Protein AF-A0A7I4YFJ8-F1 (afdb_monomer_lite)

pLDDT: mean 80.29, std 18.11, range [32.5, 95.62]

Organism: Haemonchus contortus (NCBI:txid6289)

Sequence (108 aa):
MPADLATLNHQQTYIGETGRQLAVRTKEHLAGMRRGSLMTPLGRHKTEEHSNNNFEIKCTILAQETEISARKALEAFWIFQRNPKMNGRDECPSITNDLLPYIPHCEL

Radius of gyration: 16.81 Å; chains: 1; bounding box: 24×31×62 Å

Foldseek 3Di:
DDDDDPPPPCPFDDFDFDPDDPVVVVVVQVVLLLVLPCVHLNSVCCVPPVVVDDDDDDDDDPDDDPDPLVRLVVRLVCCVVVVGPSDDPVNNPPNCVVCVVCVVVPDD

Secondary structure (DSSP, 8-state):
------------------SS-HHHHHHHHHHHHHHT-TTSHHHHHHHHHSTT-------------SSHHHHHHHHHHHHHHH--TTS-GGGSHHHHHHHGGGGGG---

Structure (mmCIF, N/CA/C/O backbone):
data_AF-A0A7I4YFJ8-F1
#
_entry.id   AF-A0A7I4YFJ8-F1
#
loop_
_atom_site.group_PDB
_atom_site.id
_atom_site.type_symbol
_atom_site.label_atom_id
_atom_site.label_alt_id
_atom_site.label_comp_id
_atom_site.label_asym_id
_atom_site.label_entity_id
_atom_site.label_seq_id
_atom_site.pdbx_PDB_ins_code
_atom_site.Cartn_x
_atom_site.Cartn_y
_atom_site.Cartn_z
_atom_site.occupancy
_atom_site.B_iso_or_equiv
_atom_site.auth_seq_id
_atom_site.auth_comp_id
_atom_site.auth_asym_id
_atom_site.auth_atom_id
_atom_site.pdbx_PDB_model_num
ATOM 1 N N . MET A 1 1 ? 8.181 -20.771 -33.653 1.00 33.56 1 MET A N 1
ATOM 2 C CA . MET A 1 1 ? 8.773 -21.117 -32.346 1.00 33.56 1 MET A CA 1
ATOM 3 C C . MET A 1 1 ? 7.890 -20.497 -31.268 1.00 33.56 1 MET A C 1
ATOM 5 O O . MET A 1 1 ? 7.942 -19.279 -31.146 1.00 33.56 1 MET A O 1
ATOM 9 N N . PRO A 1 2 ? 7.003 -21.240 -30.585 1.00 37.69 2 PRO A N 1
ATOM 10 C CA . PRO A 1 2 ? 6.142 -20.662 -29.560 1.00 37.69 2 PRO A CA 1
ATOM 11 C C . PRO A 1 2 ? 6.820 -20.837 -28.197 1.00 37.69 2 PRO A C 1
ATOM 13 O O . PRO A 1 2 ? 6.853 -21.943 -27.674 1.00 37.69 2 PRO A O 1
ATOM 16 N N . ALA A 1 3 ? 7.405 -19.770 -27.655 1.00 38.75 3 ALA A N 1
ATOM 17 C CA . ALA A 1 3 ? 7.899 -19.775 -26.282 1.00 38.75 3 ALA A CA 1
ATOM 18 C C . ALA A 1 3 ? 6.770 -19.304 -25.359 1.00 38.75 3 ALA A C 1
ATOM 20 O O . ALA A 1 3 ? 6.486 -18.115 -25.247 1.00 38.75 3 ALA A O 1
ATOM 21 N N . ASP A 1 4 ? 6.092 -20.299 -24.799 1.00 32.50 4 ASP A N 1
ATOM 22 C CA . ASP A 1 4 ? 5.712 -20.381 -23.394 1.00 32.50 4 ASP A CA 1
ATOM 23 C C . ASP A 1 4 ? 4.869 -19.249 -22.792 1.00 32.50 4 ASP A C 1
ATOM 25 O O . ASP A 1 4 ? 5.341 -18.221 -22.311 1.00 32.50 4 ASP A O 1
ATOM 29 N N . LEU A 1 5 ? 3.575 -19.573 -22.728 1.00 34.28 5 LEU A N 1
ATOM 30 C CA . LEU A 1 5 ? 2.605 -19.270 -21.675 1.00 34.28 5 LEU A CA 1
ATOM 31 C C . LEU A 1 5 ? 3.211 -19.288 -20.253 1.00 34.28 5 LEU A C 1
ATOM 33 O O . LEU A 1 5 ? 2.907 -20.154 -19.437 1.00 34.28 5 LEU A O 1
ATOM 37 N N . ALA A 1 6 ? 4.015 -18.290 -19.915 1.00 34.66 6 ALA A N 1
ATOM 38 C CA . ALA A 1 6 ? 4.274 -17.901 -18.540 1.00 34.66 6 ALA A CA 1
ATOM 39 C C . ALA A 1 6 ? 3.385 -16.697 -18.206 1.00 34.66 6 ALA A C 1
ATOM 41 O O . ALA A 1 6 ? 3.863 -15.597 -17.936 1.00 34.66 6 ALA A O 1
ATOM 42 N N . THR A 1 7 ? 2.065 -16.905 -18.164 1.00 36.38 7 THR A N 1
ATOM 43 C CA . THR A 1 7 ? 1.228 -16.196 -17.183 1.00 36.38 7 THR A CA 1
ATOM 44 C C . THR A 1 7 ? 1.692 -16.652 -15.805 1.00 36.38 7 THR A C 1
ATOM 46 O O . THR A 1 7 ? 1.093 -17.504 -15.152 1.00 36.38 7 THR A O 1
ATOM 49 N N . LEU A 1 8 ? 2.856 -16.146 -15.411 1.00 35.66 8 LEU A N 1
ATOM 50 C CA . LEU A 1 8 ? 3.418 -16.284 -14.092 1.00 35.66 8 LEU A CA 1
ATOM 51 C C . LEU A 1 8 ? 2.413 -15.582 -13.180 1.00 35.66 8 LEU A C 1
ATOM 53 O O . LEU A 1 8 ? 2.254 -14.365 -13.247 1.00 35.66 8 LEU A O 1
ATOM 57 N N . ASN A 1 9 ? 1.648 -16.377 -12.428 1.00 42.31 9 ASN A N 1
ATOM 58 C CA . ASN A 1 9 ? 0.674 -15.928 -11.436 1.00 42.31 9 ASN A CA 1
ATOM 59 C C . ASN A 1 9 ? 1.401 -15.155 -10.326 1.00 42.31 9 ASN A C 1
ATOM 61 O O . ASN A 1 9 ? 1.598 -15.631 -9.212 1.00 42.31 9 ASN A O 1
ATOM 65 N N . HIS A 1 10 ? 1.820 -13.940 -10.638 1.00 51.84 10 HIS A N 1
ATOM 66 C CA . HIS A 1 10 ? 2.337 -12.968 -9.705 1.00 51.84 10 HIS A CA 1
ATOM 67 C C . HIS A 1 10 ? 1.141 -12.263 -9.078 1.00 51.84 10 HIS A C 1
ATOM 69 O O . HIS A 1 10 ? 0.841 -11.119 -9.405 1.00 51.84 10 HIS A O 1
ATOM 75 N N . GLN A 1 11 ? 0.448 -12.937 -8.155 1.00 67.31 11 GLN A N 1
ATOM 76 C CA . GLN A 1 11 ? -0.475 -12.262 -7.236 1.00 67.31 11 GLN A CA 1
ATOM 77 C C . GLN A 1 11 ? 0.334 -11.420 -6.234 1.00 67.31 11 GLN A C 1
ATOM 79 O O . GLN A 1 11 ? 0.313 -11.640 -5.025 1.00 67.31 11 GLN A O 1
ATOM 84 N N . GLN A 1 12 ? 1.112 -10.467 -6.750 1.00 84.25 12 GLN A N 1
ATOM 85 C CA . GLN A 1 12 ? 1.793 -9.479 -5.940 1.00 84.25 12 GLN A CA 1
ATOM 86 C C . GLN A 1 12 ? 0.745 -8.506 -5.412 1.00 84.25 12 GLN A C 1
ATOM 88 O O . GLN A 1 12 ? -0.120 -8.020 -6.138 1.00 84.25 12 GLN A O 1
ATOM 93 N N . THR A 1 13 ? 0.794 -8.284 -4.106 1.00 90.44 13 THR A N 1
ATOM 94 C CA . THR A 1 13 ? -0.170 -7.447 -3.401 1.00 90.44 13 THR A CA 1
ATOM 95 C C . THR A 1 13 ? 0.553 -6.227 -2.862 1.00 90.44 13 THR A C 1
ATOM 97 O O . THR A 1 13 ? 1.690 -6.332 -2.406 1.00 90.44 13 THR A O 1
ATOM 100 N N . TYR A 1 14 ? -0.133 -5.091 -2.904 1.00 92.25 14 TYR A N 1
ATOM 101 C CA . TYR A 1 14 ? 0.176 -3.896 -2.135 1.00 92.25 14 TYR A CA 1
ATOM 102 C C . TYR A 1 14 ? -0.980 -3.653 -1.165 1.00 92.25 14 TYR A C 1
ATOM 104 O O . TYR A 1 14 ? -2.147 -3.777 -1.549 1.00 92.25 14 TYR A O 1
ATOM 112 N N . ILE A 1 15 ? -0.657 -3.316 0.077 1.00 91.62 15 ILE A N 1
ATOM 113 C CA . ILE A 1 15 ? -1.618 -2.988 1.127 1.00 91.62 15 ILE A CA 1
ATOM 114 C C . ILE A 1 15 ? -1.385 -1.535 1.520 1.00 91.62 15 ILE A C 1
ATOM 116 O O . ILE A 1 15 ? -0.247 -1.126 1.730 1.00 91.62 15 ILE A O 1
ATOM 120 N N . GLY A 1 16 ? -2.464 -0.760 1.575 1.00 91.56 16 GLY A N 1
ATOM 121 C CA . GLY A 1 16 ? -2.411 0.651 1.922 1.00 91.56 16 GLY A CA 1
ATOM 122 C C . GLY A 1 16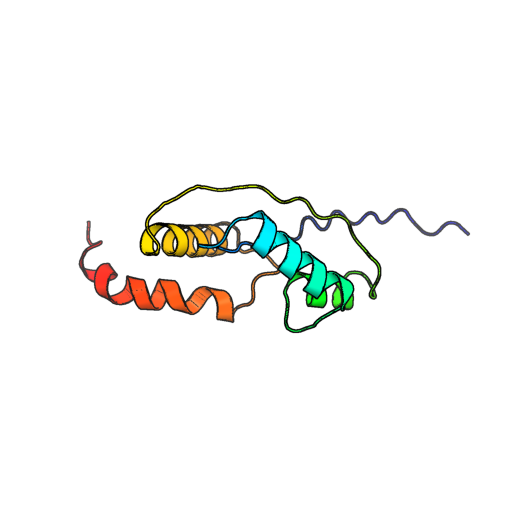 ? -3.684 1.101 2.628 1.00 91.56 16 GLY A C 1
ATOM 123 O O . GLY A 1 16 ? -4.778 0.680 2.236 1.00 91.56 16 GLY A O 1
ATOM 124 N N . GLU A 1 17 ? -3.563 1.975 3.623 1.00 92.50 17 GLU A N 1
ATOM 125 C CA . GLU A 1 17 ? -4.698 2.704 4.182 1.00 92.50 17 GLU A CA 1
ATOM 126 C C . GLU A 1 17 ? -5.061 3.910 3.313 1.00 92.50 17 GLU A C 1
ATOM 128 O O . GLU A 1 17 ? -4.272 4.432 2.513 1.00 92.50 17 GLU A O 1
ATOM 133 N N . THR A 1 18 ? -6.300 4.372 3.452 1.00 91.88 18 THR A N 1
ATOM 134 C CA . THR A 1 18 ? -6.641 5.711 2.997 1.00 91.88 18 THR A CA 1
ATOM 135 C C . THR A 1 18 ? -7.757 6.311 3.841 1.00 91.88 18 THR A C 1
ATOM 137 O O . THR A 1 18 ? -8.835 5.741 3.978 1.00 91.88 18 THR A O 1
ATOM 140 N N . GLY A 1 19 ? -7.514 7.514 4.366 1.00 91.69 19 GLY A N 1
ATOM 141 C CA . GLY A 1 19 ? -8.566 8.395 4.883 1.00 91.69 19 GLY A CA 1
ATOM 142 C C . GLY A 1 19 ? -9.299 9.189 3.794 1.00 91.69 19 GLY A C 1
ATOM 143 O O . GLY A 1 19 ? -10.221 9.942 4.094 1.00 91.69 19 GLY A O 1
ATOM 144 N N . ARG A 1 20 ? -8.882 9.071 2.525 1.00 92.56 20 ARG A N 1
ATOM 145 C CA . ARG A 1 20 ? -9.527 9.735 1.381 1.00 92.56 20 ARG A CA 1
ATOM 146 C C . ARG A 1 20 ? -10.582 8.812 0.784 1.00 92.56 20 ARG A C 1
ATOM 148 O O . ARG A 1 20 ? -10.600 7.612 1.034 1.00 92.56 20 ARG A O 1
ATOM 155 N N . GLN A 1 21 ? -11.438 9.358 -0.077 1.00 94.25 21 GLN A N 1
ATOM 156 C CA . GLN A 1 21 ? -12.326 8.522 -0.883 1.00 94.25 21 GLN A CA 1
ATOM 157 C C . GLN A 1 21 ? -11.506 7.495 -1.673 1.00 94.25 21 GLN A C 1
ATOM 159 O O . GLN A 1 21 ? -10.555 7.865 -2.369 1.00 94.25 21 GLN A O 1
ATOM 164 N N . LEU A 1 22 ? -11.915 6.224 -1.619 1.00 92.38 22 LEU A N 1
ATOM 165 C CA . LEU A 1 22 ? -11.210 5.120 -2.275 1.00 92.38 22 LEU A CA 1
ATOM 166 C C . LEU A 1 22 ? -10.928 5.419 -3.756 1.00 92.38 22 LEU A C 1
ATOM 168 O O . LEU A 1 22 ? -9.807 5.240 -4.219 1.00 92.38 22 LEU A O 1
ATOM 172 N N . ALA A 1 23 ? -11.904 5.990 -4.471 1.00 94.44 23 ALA A N 1
ATOM 173 C CA . ALA A 1 23 ? -11.762 6.369 -5.876 1.00 94.44 23 ALA A CA 1
ATOM 174 C C . ALA A 1 23 ? -10.598 7.345 -6.138 1.00 94.44 23 ALA A C 1
ATOM 176 O O . ALA A 1 23 ? -9.945 7.262 -7.180 1.00 94.44 23 ALA A O 1
ATOM 177 N N . VAL A 1 24 ? -10.323 8.266 -5.210 1.00 95.62 24 VAL A N 1
ATOM 178 C CA . VAL A 1 24 ? -9.196 9.203 -5.317 1.00 95.62 24 VAL A CA 1
ATOM 179 C C . VAL A 1 24 ? -7.881 8.444 -5.179 1.00 95.62 24 VAL A C 1
ATOM 181 O O . VAL A 1 24 ? -7.020 8.558 -6.051 1.00 95.62 24 VAL A O 1
ATOM 184 N N . ARG A 1 25 ? -7.757 7.600 -4.149 1.00 94.44 25 ARG A N 1
ATOM 185 C CA . ARG A 1 25 ? -6.553 6.793 -3.916 1.00 94.44 25 ARG A CA 1
ATOM 186 C C . ARG A 1 25 ? -6.277 5.835 -5.079 1.00 94.44 25 ARG A C 1
ATOM 188 O O . ARG A 1 25 ? -5.146 5.743 -5.553 1.00 94.44 25 ARG A O 1
ATOM 195 N N . THR A 1 26 ? -7.311 5.188 -5.617 1.00 93.62 26 THR A N 1
ATOM 196 C CA . THR A 1 26 ? -7.199 4.325 -6.803 1.00 93.62 26 THR A CA 1
ATOM 197 C C . THR A 1 26 ? -6.686 5.097 -8.021 1.00 93.62 26 THR A C 1
ATOM 199 O O . THR A 1 26 ? -5.793 4.616 -8.720 1.00 93.62 26 THR A O 1
ATOM 202 N N . LYS A 1 27 ? -7.192 6.312 -8.278 1.00 95.44 27 LYS A N 1
ATOM 203 C CA . LYS A 1 27 ? -6.724 7.145 -9.402 1.00 95.44 27 LYS A CA 1
ATOM 204 C C . LYS A 1 27 ? -5.249 7.519 -9.274 1.00 95.44 27 LYS A C 1
ATOM 206 O O . LYS A 1 27 ? -4.549 7.526 -10.286 1.00 95.44 27 LYS A O 1
ATOM 211 N N . GLU A 1 28 ? -4.773 7.804 -8.065 1.00 94.38 28 GLU A N 1
ATOM 212 C CA . GLU A 1 28 ? -3.360 8.102 -7.798 1.00 94.38 28 GLU A CA 1
ATOM 213 C C . GLU A 1 28 ? -2.462 6.901 -8.080 1.00 94.38 28 GLU A C 1
ATOM 215 O O . GLU A 1 28 ? -1.464 7.034 -8.790 1.00 94.38 28 GLU A O 1
ATOM 220 N N . HIS A 1 29 ? -2.851 5.717 -7.601 1.00 93.56 29 HIS A N 1
ATOM 221 C CA . HIS A 1 29 ? -2.131 4.476 -7.885 1.00 93.56 29 HIS A CA 1
ATOM 222 C C . HIS A 1 29 ? -2.056 4.193 -9.388 1.00 93.56 29 HIS A C 1
ATOM 224 O O . HIS A 1 29 ? -0.975 3.925 -9.916 1.00 93.56 29 HIS A O 1
ATOM 230 N N . LEU A 1 30 ? -3.175 4.344 -10.102 1.00 94.81 30 LEU A N 1
ATOM 231 C CA . LEU A 1 30 ? -3.216 4.196 -11.557 1.00 94.81 30 LEU A CA 1
ATOM 232 C C . LEU A 1 30 ? -2.370 5.254 -12.279 1.00 94.81 30 LEU A C 1
ATOM 234 O O . LEU A 1 30 ? -1.752 4.957 -13.298 1.00 94.81 30 LEU A O 1
ATOM 238 N N . ALA A 1 31 ? -2.316 6.490 -11.778 1.00 95.44 31 ALA A N 1
ATOM 239 C CA . ALA A 1 31 ? -1.455 7.526 -12.342 1.00 95.44 31 ALA A CA 1
ATOM 240 C C . ALA A 1 31 ? 0.036 7.194 -12.162 1.00 95.44 31 ALA A C 1
ATOM 242 O O . ALA A 1 31 ? 0.809 7.371 -13.105 1.00 95.44 31 ALA A O 1
ATOM 243 N N . GLY A 1 32 ? 0.430 6.677 -10.993 1.00 92.88 32 GLY A N 1
ATOM 244 C CA . GLY A 1 32 ? 1.790 6.196 -10.728 1.00 92.88 32 GLY A CA 1
ATOM 245 C C . GLY A 1 32 ? 2.192 5.041 -11.646 1.00 92.88 32 GLY A C 1
ATOM 246 O O . GLY A 1 32 ? 3.255 5.089 -12.266 1.00 92.88 32 GLY A O 1
ATOM 247 N N . MET A 1 33 ? 1.291 4.069 -11.818 1.00 93.75 33 MET A N 1
ATOM 248 C CA . MET A 1 33 ? 1.448 2.954 -12.754 1.00 93.75 33 MET A CA 1
ATOM 249 C C . MET A 1 33 ? 1.610 3.433 -14.201 1.00 93.75 33 MET A C 1
ATOM 251 O O . MET A 1 33 ? 2.554 3.037 -14.879 1.00 93.75 33 MET A O 1
ATOM 255 N N . ARG A 1 34 ? 0.724 4.316 -14.688 1.00 94.88 34 ARG A N 1
ATOM 256 C CA . ARG A 1 34 ? 0.800 4.841 -16.065 1.00 94.88 34 ARG A CA 1
ATOM 257 C C . ARG A 1 34 ? 2.147 5.497 -16.353 1.00 94.88 34 ARG A C 1
ATOM 259 O O . ARG A 1 34 ? 2.688 5.296 -17.433 1.00 94.88 34 ARG A O 1
ATOM 266 N N . ARG A 1 35 ? 2.684 6.239 -15.381 1.00 94.56 35 ARG A N 1
ATOM 267 C CA . ARG A 1 35 ? 3.978 6.928 -15.481 1.00 94.56 35 ARG A CA 1
ATOM 268 C C . ARG A 1 35 ? 5.191 6.003 -15.323 1.00 94.56 35 ARG A C 1
ATOM 270 O O . ARG A 1 35 ? 6.292 6.460 -15.591 1.00 94.56 35 ARG A O 1
ATOM 277 N N . GLY A 1 36 ? 5.019 4.764 -14.849 1.00 92.38 36 GLY A N 1
ATOM 278 C CA . GLY A 1 36 ? 6.148 3.894 -14.482 1.00 92.38 36 GLY A CA 1
ATOM 279 C C . GLY A 1 36 ? 6.985 4.467 -13.330 1.00 92.38 36 GLY A C 1
ATOM 280 O O . GLY A 1 36 ? 8.202 4.315 -13.298 1.00 92.38 36 GLY A O 1
ATOM 281 N N . SER A 1 37 ? 6.353 5.204 -12.407 1.00 92.69 37 SER A N 1
ATOM 282 C CA . SER A 1 37 ? 7.076 5.911 -11.343 1.00 92.69 37 SER A CA 1
ATOM 283 C C . SER A 1 37 ? 7.676 4.942 -10.322 1.00 92.69 37 SER A C 1
ATOM 285 O O . SER A 1 37 ? 6.931 4.281 -9.594 1.00 92.69 37 SER A O 1
ATOM 287 N N . LEU A 1 38 ? 9.006 4.949 -10.186 1.00 91.06 38 LEU A N 1
ATOM 288 C CA . LEU A 1 38 ? 9.751 4.156 -9.192 1.00 91.06 38 LEU A CA 1
ATOM 289 C C . LEU A 1 38 ? 9.426 4.537 -7.734 1.00 91.06 38 LEU A C 1
ATOM 291 O O . LEU A 1 38 ? 9.663 3.757 -6.808 1.00 91.06 38 LEU A O 1
ATOM 295 N N . MET A 1 39 ? 8.839 5.719 -7.530 1.00 89.44 39 MET A N 1
ATOM 296 C CA . MET A 1 39 ? 8.412 6.213 -6.217 1.00 89.44 39 MET A CA 1
ATOM 297 C C . MET A 1 39 ? 7.057 5.654 -5.778 1.00 89.44 39 MET A C 1
ATOM 299 O O . MET A 1 39 ? 6.650 5.863 -4.642 1.00 89.44 39 MET A O 1
ATOM 303 N N . THR A 1 40 ? 6.332 4.970 -6.667 1.00 90.56 40 THR A N 1
ATOM 304 C CA . THR A 1 40 ? 5.028 4.377 -6.347 1.00 90.56 40 THR A CA 1
ATOM 305 C C . THR A 1 40 ? 5.106 2.856 -6.441 1.00 90.56 40 THR A C 1
ATOM 307 O O . THR A 1 40 ? 5.718 2.369 -7.391 1.00 90.56 40 THR A O 1
ATOM 310 N N . PRO A 1 41 ? 4.445 2.096 -5.550 1.00 91.19 41 PRO A N 1
ATOM 311 C CA . PRO A 1 41 ? 4.485 0.632 -5.575 1.00 91.19 41 PRO A CA 1
ATOM 312 C C . PRO A 1 41 ? 4.115 0.034 -6.939 1.00 91.19 41 PRO A C 1
ATOM 314 O O . PRO A 1 41 ? 4.853 -0.778 -7.487 1.00 91.19 41 PRO A O 1
ATOM 317 N N . LEU A 1 42 ? 3.012 0.495 -7.543 1.00 92.50 42 LEU A N 1
ATOM 318 C CA . LEU A 1 42 ? 2.569 -0.004 -8.850 1.00 92.50 42 LEU A CA 1
ATOM 319 C C . LEU A 1 42 ? 3.485 0.445 -9.992 1.00 92.50 42 LEU A C 1
ATOM 321 O O . LEU A 1 42 ? 3.699 -0.322 -10.924 1.00 92.50 42 LEU A O 1
ATOM 325 N N . GLY A 1 43 ? 4.001 1.677 -9.955 1.00 93.62 43 GLY A N 1
ATOM 326 C CA . GLY A 1 43 ? 4.917 2.165 -10.987 1.00 93.62 43 GLY A CA 1
ATOM 327 C C . GLY A 1 43 ? 6.251 1.423 -10.959 1.00 93.62 43 GLY A C 1
ATOM 328 O O . GLY A 1 43 ? 6.722 1.002 -12.008 1.00 93.62 43 GLY A O 1
ATOM 329 N N . ARG A 1 44 ? 6.802 1.177 -9.767 1.00 92.56 44 ARG A N 1
ATOM 330 C CA . ARG A 1 44 ? 8.004 0.365 -9.570 1.00 92.56 44 ARG A CA 1
ATOM 331 C C . ARG A 1 44 ? 7.797 -1.070 -10.048 1.00 92.56 44 ARG A C 1
ATOM 333 O O . ARG A 1 44 ? 8.560 -1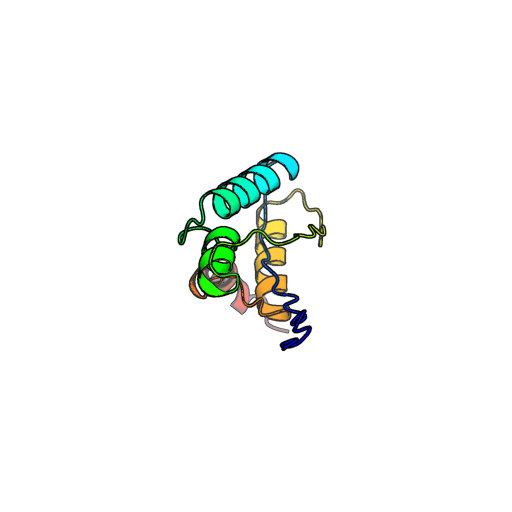.541 -10.880 1.00 92.56 44 ARG A O 1
ATOM 340 N N . HIS A 1 45 ? 6.714 -1.713 -9.612 1.00 93.00 45 HIS A N 1
ATOM 341 C CA . HIS A 1 45 ? 6.358 -3.068 -10.034 1.00 93.00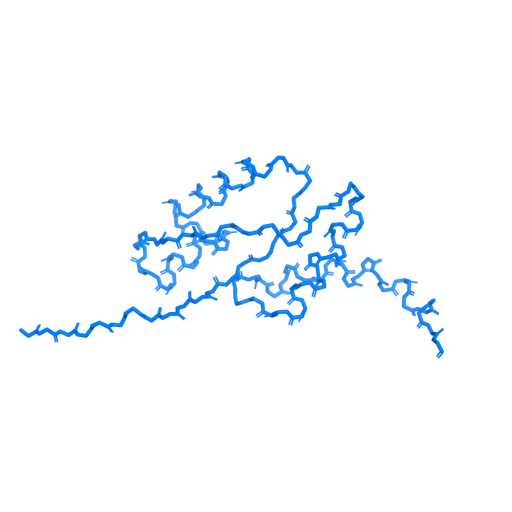 45 HIS A CA 1
ATOM 342 C C . HIS A 1 45 ? 6.183 -3.178 -11.555 1.00 93.00 45 HIS A C 1
ATOM 344 O O . HIS A 1 45 ? 6.665 -4.124 -12.170 1.00 93.00 45 HIS A O 1
ATOM 350 N N . LYS A 1 46 ? 5.572 -2.170 -12.193 1.00 93.44 46 LYS A N 1
ATOM 351 C CA . LYS A 1 46 ? 5.472 -2.099 -13.655 1.00 93.44 46 LYS A CA 1
ATOM 352 C C . LYS A 1 46 ? 6.848 -2.149 -14.329 1.00 93.44 46 LYS A C 1
ATOM 354 O O . LYS A 1 46 ? 7.038 -2.867 -15.311 1.00 93.44 46 LYS A O 1
ATOM 359 N N . THR A 1 47 ? 7.788 -1.360 -13.819 1.00 92.56 47 THR A N 1
ATOM 360 C CA . THR A 1 47 ? 9.135 -1.249 -14.383 1.00 92.56 47 THR A CA 1
ATOM 361 C C . THR A 1 47 ? 9.947 -2.519 -14.142 1.00 92.56 47 THR A C 1
ATOM 363 O O . THR A 1 47 ? 10.593 -3.008 -15.064 1.00 92.56 47 THR A O 1
ATOM 366 N N . GLU A 1 48 ? 9.889 -3.067 -12.928 1.00 91.44 48 GLU A N 1
ATOM 367 C CA . GLU A 1 48 ? 10.729 -4.187 -12.486 1.00 91.44 48 GLU A CA 1
ATOM 368 C C . GLU A 1 48 ? 10.215 -5.554 -12.952 1.00 91.44 48 GLU A C 1
ATOM 370 O O . GLU A 1 48 ? 11.009 -6.412 -13.321 1.00 91.44 48 GLU A O 1
ATOM 375 N N . GLU A 1 49 ? 8.898 -5.762 -12.963 1.00 91.88 49 GLU A N 1
ATOM 376 C CA . GLU A 1 49 ? 8.295 -7.093 -13.140 1.00 91.88 49 GLU A CA 1
ATOM 377 C C . GLU A 1 49 ? 7.518 -7.219 -14.458 1.00 91.88 49 GLU A C 1
ATOM 379 O O . GLU A 1 49 ? 7.227 -8.326 -14.904 1.00 91.88 49 GLU A O 1
ATOM 384 N N . HIS A 1 50 ? 7.197 -6.094 -15.108 1.00 91.25 50 HIS A N 1
ATOM 385 C CA . HIS A 1 50 ? 6.427 -6.073 -16.355 1.00 91.25 50 HIS A CA 1
ATOM 386 C C . HIS A 1 50 ? 7.146 -5.395 -17.523 1.00 91.25 50 HIS A C 1
ATOM 388 O O . HIS A 1 50 ? 6.521 -5.158 -18.555 1.00 91.25 50 HIS A O 1
ATOM 394 N N . SER A 1 51 ? 8.436 -5.067 -17.401 1.00 91.94 51 SER A N 1
ATOM 395 C CA . SER A 1 51 ? 9.209 -4.409 -18.470 1.00 91.94 51 SER A CA 1
ATOM 396 C C . SER A 1 51 ? 8.503 -3.167 -19.036 1.00 91.94 51 SER A C 1
ATOM 398 O O . SER A 1 51 ? 8.485 -2.940 -20.243 1.00 91.94 51 SER A O 1
ATOM 400 N N . ASN A 1 52 ? 7.873 -2.375 -18.162 1.00 91.38 52 ASN A N 1
ATOM 401 C CA . ASN A 1 52 ? 7.048 -1.217 -18.521 1.00 91.38 52 ASN A CA 1
ATOM 402 C C . ASN A 1 52 ? 5.759 -1.504 -19.319 1.00 91.38 52 ASN A C 1
ATOM 404 O O . ASN A 1 52 ? 5.093 -0.560 -19.759 1.00 91.38 52 ASN A O 1
ATOM 408 N N . ASN A 1 53 ? 5.325 -2.757 -19.427 1.00 90.69 53 ASN A N 1
ATOM 409 C CA . ASN A 1 53 ? 4.019 -3.103 -19.982 1.00 90.69 53 ASN A CA 1
ATOM 410 C C . ASN A 1 53 ? 2.893 -2.880 -18.966 1.00 90.69 53 ASN A C 1
ATOM 412 O O . ASN A 1 53 ? 3.104 -2.851 -17.753 1.00 90.69 53 ASN A O 1
ATOM 416 N N . ASN A 1 54 ? 1.674 -2.670 -19.462 1.00 87.25 54 ASN A N 1
ATOM 417 C CA . ASN A 1 54 ? 0.501 -2.567 -18.597 1.00 87.25 54 ASN A CA 1
ATOM 418 C C . ASN A 1 54 ? 0.107 -3.952 -18.062 1.00 87.25 54 ASN A C 1
ATOM 420 O O . ASN A 1 54 ? 0.289 -4.957 -18.743 1.00 87.25 54 ASN A O 1
ATOM 424 N N . PHE A 1 55 ? -0.470 -3.976 -16.863 1.00 89.88 55 PHE A N 1
ATOM 425 C CA . PHE A 1 55 ? -0.966 -5.176 -16.195 1.00 89.88 55 PHE A CA 1
ATOM 426 C C . PHE A 1 55 ? -2.325 -4.894 -15.546 1.00 89.88 55 PHE A C 1
ATOM 428 O O . PHE A 1 55 ? -2.704 -3.737 -15.334 1.00 89.88 55 PHE A O 1
ATOM 435 N N . GLU A 1 56 ? -3.076 -5.950 -15.262 1.00 91.12 56 GLU A N 1
ATOM 436 C CA . GLU A 1 56 ? -4.375 -5.838 -14.607 1.00 91.12 56 GLU A CA 1
ATOM 437 C C . GLU A 1 56 ? -4.219 -5.697 -13.094 1.00 91.12 56 GLU A C 1
ATOM 439 O O . GLU A 1 56 ? -3.352 -6.313 -12.478 1.00 91.12 56 GLU A O 1
ATOM 444 N N . ILE A 1 57 ? -5.093 -4.896 -12.482 1.00 90.06 57 ILE A N 1
ATOM 445 C CA . ILE A 1 57 ? -5.136 -4.727 -11.031 1.00 90.06 57 ILE A CA 1
ATOM 446 C C . ILE A 1 57 ? -6.529 -5.032 -10.500 1.00 90.06 57 ILE A C 1
ATOM 448 O O . ILE A 1 57 ? -7.538 -4.657 -11.096 1.00 90.06 57 ILE A O 1
ATOM 452 N N . LYS A 1 58 ? -6.581 -5.651 -9.321 1.00 91.75 58 LYS A N 1
ATOM 453 C CA . LYS A 1 58 ? -7.811 -5.838 -8.554 1.00 91.75 58 LYS A CA 1
ATOM 454 C C . LYS A 1 58 ? -7.685 -5.118 -7.219 1.00 91.75 58 LYS A C 1
ATOM 456 O O . LYS A 1 58 ? -6.739 -5.347 -6.473 1.00 91.75 58 LYS A O 1
ATOM 461 N N . CYS A 1 59 ? -8.657 -4.268 -6.904 1.00 90.50 59 CYS A N 1
ATOM 462 C CA . CYS A 1 59 ? -8.761 -3.624 -5.598 1.00 90.50 59 CYS A CA 1
ATOM 463 C C . CYS A 1 59 ? -9.772 -4.387 -4.736 1.00 90.50 59 CYS A C 1
ATOM 465 O O . CYS A 1 59 ? -10.874 -4.681 -5.197 1.00 90.50 59 CYS A O 1
ATOM 467 N N . THR A 1 60 ? -9.394 -4.719 -3.501 1.00 93.38 60 THR A N 1
ATOM 468 C CA . THR A 1 60 ? -10.272 -5.375 -2.520 1.00 93.38 60 THR A CA 1
ATOM 469 C C . THR A 1 60 ? -10.234 -4.578 -1.223 1.00 93.38 60 THR A C 1
ATOM 471 O O . THR A 1 60 ? -9.154 -4.252 -0.736 1.00 93.38 60 THR A O 1
ATOM 474 N N . ILE A 1 61 ? -11.403 -4.268 -0.664 1.00 94.75 61 ILE A N 1
ATOM 475 C CA . ILE A 1 61 ? -11.513 -3.615 0.643 1.00 94.75 61 ILE A CA 1
ATOM 476 C C . ILE A 1 61 ? -11.338 -4.690 1.718 1.00 94.75 61 ILE A C 1
ATOM 478 O O . ILE A 1 61 ? -12.102 -5.651 1.744 1.00 94.75 61 ILE A O 1
ATOM 482 N N . LEU A 1 62 ? -10.325 -4.541 2.577 1.00 93.31 62 LEU A N 1
ATOM 483 C CA . LEU A 1 62 ? -10.064 -5.478 3.678 1.00 93.31 62 LEU A CA 1
ATOM 484 C C . LEU A 1 62 ? -10.874 -5.146 4.937 1.00 93.31 62 LEU A C 1
ATOM 486 O O . LEU A 1 62 ? -11.291 -6.055 5.644 1.00 93.31 62 LEU A O 1
ATOM 490 N N . ALA A 1 63 ? -11.082 -3.856 5.208 1.00 94.06 63 ALA A N 1
ATOM 491 C CA . ALA A 1 63 ? -11.838 -3.339 6.346 1.00 94.06 63 ALA A CA 1
ATOM 492 C C . ALA A 1 63 ? -12.268 -1.884 6.080 1.00 94.06 63 ALA A C 1
ATOM 494 O O . ALA A 1 63 ? -11.718 -1.226 5.191 1.00 94.06 63 ALA A O 1
ATOM 495 N N . GLN A 1 64 ? -13.235 -1.381 6.849 1.00 95.12 64 GLN A N 1
ATOM 496 C CA . GLN A 1 64 ? -13.653 0.023 6.848 1.00 95.12 64 GLN A CA 1
ATOM 497 C C . GLN A 1 64 ? -13.703 0.519 8.290 1.00 95.12 64 GLN A C 1
ATOM 499 O O . GLN A 1 64 ? -14.415 -0.060 9.097 1.00 95.12 64 GLN A O 1
ATOM 504 N N . GLU A 1 65 ? -12.968 1.589 8.590 1.00 94.19 65 GLU A N 1
ATOM 505 C CA . GLU A 1 65 ? -12.902 2.175 9.933 1.00 94.19 65 GLU A CA 1
ATOM 506 C C . GLU A 1 65 ? -12.906 3.703 9.858 1.00 94.19 65 GLU A C 1
ATOM 508 O O . GLU A 1 65 ? -12.237 4.304 9.004 1.00 94.19 65 GLU A O 1
ATOM 513 N N . THR A 1 66 ? -13.635 4.347 10.771 1.00 92.19 66 THR A N 1
ATOM 514 C CA . THR A 1 66 ? -13.706 5.815 10.869 1.00 92.19 66 THR A CA 1
ATOM 515 C C . THR A 1 66 ? -12.468 6.395 11.542 1.00 92.19 66 THR A C 1
ATOM 517 O O . THR A 1 66 ? -11.940 7.420 11.098 1.00 92.19 66 THR A O 1
ATOM 520 N N . GLU A 1 67 ? -11.947 5.695 12.549 1.00 91.38 67 GLU A N 1
ATOM 521 C CA . GLU A 1 67 ? -10.797 6.138 13.329 1.00 91.38 67 GLU A CA 1
ATOM 522 C C . GLU A 1 67 ? -9.492 6.002 12.541 1.00 91.38 67 GLU A C 1
ATOM 524 O O . GLU A 1 67 ? -9.180 4.958 11.963 1.00 91.38 67 GLU A O 1
ATOM 529 N N . ILE A 1 68 ? -8.698 7.078 12.527 1.00 85.88 68 ILE A N 1
ATOM 530 C CA . ILE A 1 68 ? -7.402 7.109 11.830 1.00 85.88 68 ILE A CA 1
ATOM 531 C C . ILE A 1 68 ? -6.453 6.065 12.430 1.00 85.88 68 ILE A C 1
ATOM 533 O O . ILE A 1 68 ? -5.774 5.353 11.691 1.00 85.88 68 ILE A O 1
ATOM 537 N N . SER A 1 69 ? -6.423 5.962 13.760 1.00 84.56 69 SER A N 1
ATOM 538 C CA . SER A 1 69 ? -5.597 4.997 14.489 1.00 84.56 69 SER A CA 1
ATOM 539 C C . SER A 1 69 ? -5.966 3.556 14.139 1.00 84.56 69 SER A C 1
ATOM 541 O O . SER A 1 69 ? -5.073 2.762 13.861 1.00 84.56 69 SER A O 1
ATOM 543 N N . ALA A 1 70 ? -7.261 3.234 14.060 1.00 86.75 70 ALA A N 1
ATOM 544 C CA . ALA A 1 70 ? -7.733 1.902 13.689 1.00 86.75 70 ALA A CA 1
ATOM 545 C C . ALA A 1 70 ? -7.340 1.532 12.250 1.00 86.75 70 ALA A C 1
ATOM 547 O O . ALA A 1 70 ? -6.817 0.443 12.019 1.00 86.75 70 ALA A O 1
ATOM 548 N N . ARG A 1 71 ? -7.504 2.447 11.280 1.00 90.12 71 ARG A N 1
ATOM 549 C CA . ARG A 1 71 ? -7.078 2.200 9.887 1.00 90.12 71 ARG A CA 1
ATOM 550 C C . ARG A 1 71 ? -5.583 1.931 9.773 1.00 90.12 71 ARG A C 1
ATOM 552 O O . ARG A 1 71 ? -5.193 0.974 9.108 1.00 90.12 71 ARG A O 1
ATOM 559 N N . LYS A 1 72 ? -4.764 2.749 10.436 1.00 85.56 72 LYS A N 1
ATOM 560 C CA . LYS A 1 72 ? -3.311 2.56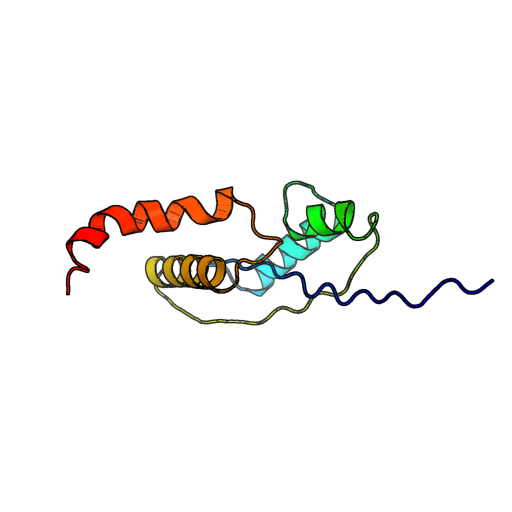4 10.473 1.00 85.56 72 LYS A CA 1
ATOM 561 C C . LYS A 1 72 ? -2.940 1.241 11.148 1.00 85.56 72 LYS A C 1
ATOM 563 O O . LYS A 1 72 ? -2.187 0.462 10.582 1.00 85.56 72 LYS A O 1
ATOM 568 N N . ALA A 1 73 ? -3.524 0.928 12.305 1.00 84.94 73 ALA A N 1
ATOM 569 C CA . ALA A 1 73 ? -3.284 -0.343 12.989 1.00 84.94 73 ALA A CA 1
ATOM 570 C C . ALA A 1 73 ? -3.626 -1.556 12.104 1.00 84.94 73 ALA A C 1
ATOM 572 O O . ALA A 1 73 ? -2.837 -2.496 12.016 1.00 84.94 73 ALA A O 1
ATOM 573 N N . LEU A 1 74 ? -4.756 -1.512 11.390 1.00 87.94 74 LEU A N 1
ATOM 574 C CA . LEU A 1 74 ? -5.155 -2.562 10.452 1.00 87.94 74 LEU A CA 1
ATOM 575 C C . LEU A 1 74 ? -4.209 -2.672 9.251 1.00 87.94 74 LEU A C 1
ATOM 577 O O . LEU A 1 74 ? -3.903 -3.784 8.829 1.00 87.94 74 LEU A O 1
ATOM 581 N N . GLU A 1 75 ? -3.733 -1.556 8.697 1.00 88.81 75 GLU A N 1
ATOM 582 C CA . GLU A 1 75 ? -2.738 -1.560 7.618 1.00 88.81 75 GLU A CA 1
ATOM 583 C C . GLU A 1 75 ? -1.451 -2.270 8.048 1.00 88.81 75 GLU A C 1
ATOM 585 O O . GLU A 1 75 ? -1.041 -3.218 7.377 1.00 88.81 75 GLU A O 1
ATOM 590 N N . ALA A 1 76 ? -0.862 -1.894 9.190 1.00 85.5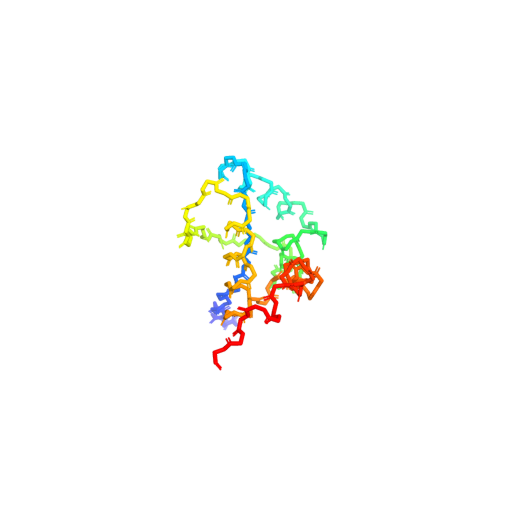6 76 ALA A N 1
ATOM 591 C CA . ALA A 1 76 ? 0.324 -2.588 9.700 1.00 85.56 76 ALA A CA 1
ATOM 592 C C . ALA A 1 76 ? 0.049 -4.052 10.013 1.00 85.56 76 ALA A C 1
ATOM 594 O O . ALA A 1 76 ? 0.865 -4.896 9.657 1.00 85.56 76 ALA A O 1
ATOM 595 N N . PHE A 1 77 ? -1.089 -4.369 10.637 1.00 85.19 77 PHE A N 1
ATOM 596 C CA . PHE A 1 77 ? -1.464 -5.752 10.911 1.00 85.19 77 PHE A CA 1
ATOM 597 C C . PHE A 1 77 ? -1.495 -6.580 9.622 1.00 85.19 77 PHE A C 1
ATOM 599 O O . PHE A 1 77 ? -0.908 -7.658 9.563 1.00 85.19 77 PHE A O 1
ATOM 606 N N . TRP A 1 78 ? -2.125 -6.072 8.560 1.00 88.75 78 TRP A N 1
ATOM 607 C CA . TRP A 1 78 ? -2.208 -6.789 7.292 1.00 88.75 78 TRP A CA 1
ATOM 608 C C . TRP A 1 78 ? -0.871 -6.875 6.557 1.00 88.75 78 TRP A C 1
ATOM 610 O O . TRP A 1 78 ? -0.592 -7.917 5.961 1.00 88.75 78 TRP A O 1
ATOM 620 N N . ILE A 1 79 ? -0.042 -5.829 6.603 1.00 86.50 79 ILE A N 1
ATOM 621 C CA . ILE A 1 79 ? 1.319 -5.864 6.052 1.00 86.50 79 ILE A CA 1
ATOM 622 C C . ILE A 1 79 ? 2.155 -6.904 6.802 1.00 86.50 79 ILE A C 1
ATOM 624 O O . ILE A 1 79 ? 2.761 -7.761 6.168 1.00 86.50 79 ILE A O 1
ATOM 628 N N . PHE A 1 80 ? 2.127 -6.892 8.134 1.00 83.56 80 PHE A N 1
ATOM 629 C CA . PHE A 1 80 ? 2.838 -7.856 8.967 1.00 83.56 80 PHE A CA 1
ATOM 630 C C . PHE A 1 80 ? 2.365 -9.292 8.701 1.00 83.56 80 PHE A C 1
ATOM 632 O O . PHE A 1 80 ? 3.169 -10.176 8.417 1.00 83.56 80 PHE A O 1
ATOM 639 N N . GLN A 1 81 ? 1.050 -9.519 8.719 1.00 85.12 81 GLN A N 1
ATOM 640 C CA . GLN A 1 81 ? 0.456 -10.847 8.575 1.00 85.12 81 GLN A CA 1
ATOM 641 C C . GLN A 1 81 ? 0.619 -11.435 7.167 1.00 85.12 81 GLN A C 1
ATOM 643 O O . GLN A 1 81 ? 0.732 -12.655 7.029 1.00 85.12 81 GLN A O 1
ATOM 648 N N . ARG A 1 82 ? 0.571 -10.605 6.113 1.00 88.12 82 ARG A N 1
ATOM 649 C CA . ARG A 1 82 ? 0.607 -11.069 4.711 1.00 88.12 82 ARG A CA 1
ATOM 650 C C . ARG A 1 82 ? 1.964 -10.904 4.039 1.00 88.12 82 ARG A C 1
ATOM 652 O O . ARG A 1 82 ? 2.151 -11.468 2.965 1.00 88.12 82 ARG A O 1
ATOM 659 N N . ASN A 1 83 ? 2.872 -10.133 4.635 1.00 84.88 83 ASN A N 1
ATOM 660 C CA . ASN A 1 83 ? 4.191 -9.797 4.100 1.00 84.88 83 ASN A CA 1
ATOM 661 C C . ASN A 1 83 ? 4.169 -9.469 2.583 1.00 84.88 83 ASN A C 1
ATOM 663 O O . ASN A 1 83 ? 4.828 -10.143 1.784 1.00 84.88 83 ASN A O 1
ATOM 667 N N . PRO A 1 84 ? 3.344 -8.494 2.150 1.00 88.19 84 PRO A N 1
ATOM 668 C CA . PRO A 1 84 ? 3.127 -8.201 0.737 1.00 88.19 84 PRO A CA 1
ATOM 669 C C . PRO A 1 84 ? 4.412 -7.728 0.041 1.00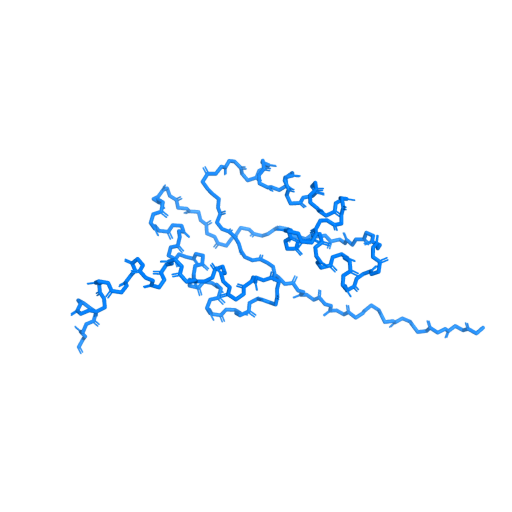 88.19 84 PRO A C 1
ATOM 671 O O . PRO A 1 84 ? 5.026 -6.747 0.453 1.00 88.19 84 PRO A O 1
ATOM 674 N N . LYS A 1 85 ? 4.777 -8.376 -1.076 1.00 87.50 85 LYS A N 1
ATOM 675 C CA . LYS A 1 85 ? 6.023 -8.099 -1.822 1.00 87.50 85 LYS A CA 1
ATOM 676 C C . LYS A 1 85 ? 6.142 -6.651 -2.331 1.00 87.50 85 LYS A C 1
ATOM 678 O O . LYS A 1 85 ? 7.258 -6.165 -2.485 1.00 87.50 85 LYS A O 1
ATOM 683 N N . MET A 1 86 ? 5.027 -5.965 -2.604 1.00 89.81 86 MET A N 1
ATOM 684 C CA . MET A 1 86 ? 5.057 -4.606 -3.170 1.00 89.81 86 MET A CA 1
ATOM 685 C C . MET A 1 86 ? 5.157 -3.492 -2.123 1.00 89.81 86 MET A C 1
ATOM 687 O O . MET A 1 86 ? 5.414 -2.350 -2.506 1.00 89.81 86 MET A O 1
ATOM 691 N N . ASN A 1 87 ? 4.932 -3.778 -0.837 1.00 89.19 87 ASN A N 1
ATOM 692 C CA . ASN A 1 87 ? 5.131 -2.783 0.214 1.00 89.19 87 ASN A CA 1
ATOM 693 C C . ASN A 1 87 ? 6.627 -2.596 0.480 1.00 89.19 87 ASN A C 1
ATOM 695 O O . ASN A 1 87 ? 7.397 -3.556 0.536 1.00 89.19 87 ASN A O 1
ATOM 699 N N . GLY A 1 88 ? 7.052 -1.344 0.633 1.00 76.75 88 GLY A N 1
ATOM 700 C CA . GLY A 1 88 ? 8.433 -1.034 0.994 1.00 76.75 88 GLY A CA 1
ATOM 701 C C . GLY A 1 88 ? 8.762 -1.513 2.410 1.00 76.75 88 GLY A C 1
ATOM 702 O O . GLY A 1 88 ? 7.910 -1.469 3.295 1.00 76.75 88 GLY A O 1
ATOM 703 N N . ARG A 1 89 ? 10.020 -1.908 2.663 1.00 64.06 89 ARG A N 1
ATOM 704 C CA . ARG A 1 89 ? 10.487 -2.251 4.025 1.00 64.06 89 ARG A CA 1
ATOM 705 C C . ARG A 1 89 ? 10.309 -1.082 5.006 1.00 64.06 89 ARG A C 1
ATOM 707 O O . ARG A 1 89 ? 10.027 -1.305 6.178 1.00 64.06 89 ARG A O 1
ATOM 714 N N . ASP A 1 90 ? 10.376 0.144 4.488 1.00 60.75 90 ASP A N 1
ATOM 715 C CA . ASP A 1 90 ? 10.206 1.393 5.235 1.00 60.75 90 ASP A CA 1
ATOM 716 C C . ASP A 1 90 ? 8.751 1.903 5.267 1.00 60.75 90 ASP A C 1
ATOM 718 O O . ASP A 1 90 ? 8.498 2.981 5.796 1.00 60.75 90 ASP A O 1
ATOM 722 N N . GLU A 1 91 ? 7.780 1.158 4.721 1.00 62.75 91 GLU A N 1
ATOM 723 C CA . GLU A 1 91 ? 6.343 1.484 4.831 1.00 62.75 91 GLU A CA 1
ATOM 724 C C . GLU A 1 91 ? 5.697 0.864 6.089 1.00 62.75 91 GLU A C 1
ATOM 726 O O . GLU A 1 91 ? 4.583 1.223 6.453 1.00 62.75 91 GLU A O 1
ATOM 731 N N . CYS A 1 92 ? 6.414 -0.020 6.795 1.00 57.41 92 CYS A N 1
ATOM 732 C CA . CYS A 1 92 ? 5.999 -0.642 8.058 1.00 57.41 92 CYS A CA 1
ATOM 733 C C . CYS A 1 92 ? 6.465 0.033 9.388 1.00 57.41 92 CYS A C 1
ATOM 735 O O . CYS A 1 92 ? 5.928 -0.338 10.432 1.00 57.41 92 CYS A O 1
ATOM 737 N N . PRO A 1 93 ? 7.418 0.992 9.462 1.00 53.28 93 PRO A N 1
ATOM 738 C CA . PRO A 1 93 ? 7.979 1.423 10.744 1.00 53.28 93 PRO A CA 1
ATOM 739 C C . PRO A 1 93 ? 7.212 2.542 11.469 1.00 53.28 93 PRO A C 1
ATOM 741 O O . PRO A 1 93 ? 7.603 2.881 12.581 1.00 53.28 93 PRO A O 1
ATOM 744 N N . SER A 1 94 ? 6.138 3.127 10.928 1.00 53.31 94 SER A N 1
ATOM 745 C CA . SER A 1 94 ? 5.385 4.156 11.674 1.00 53.31 94 SER A CA 1
ATOM 746 C C . SER A 1 94 ? 4.503 3.543 12.759 1.00 53.31 94 SER A C 1
ATOM 748 O O . SER A 1 94 ? 4.596 3.929 13.915 1.00 53.31 94 SER A O 1
ATOM 750 N N . ILE A 1 95 ? 3.713 2.525 12.419 1.00 55.03 95 ILE A N 1
ATOM 751 C CA . ILE A 1 95 ? 2.741 1.943 13.350 1.00 55.03 95 ILE A CA 1
ATOM 752 C C . ILE A 1 95 ? 3.424 1.151 14.459 1.00 55.03 95 ILE A C 1
ATOM 754 O O . ILE A 1 95 ? 2.981 1.221 15.599 1.00 55.03 95 ILE A O 1
ATOM 758 N N . THR A 1 96 ? 4.532 0.458 14.173 1.00 56.88 96 THR A N 1
ATOM 759 C CA . THR A 1 96 ? 5.314 -0.185 15.235 1.00 56.88 96 THR A CA 1
ATOM 760 C C . THR A 1 96 ? 5.779 0.864 16.241 1.00 56.88 96 THR A C 1
ATOM 762 O O . THR A 1 96 ? 5.536 0.680 17.423 1.00 56.88 96 THR A O 1
ATOM 765 N N . ASN A 1 97 ? 6.342 1.994 15.789 1.00 61.06 97 ASN A N 1
ATOM 766 C CA . ASN A 1 97 ? 6.773 3.087 16.670 1.00 61.06 97 ASN A CA 1
ATOM 767 C C . ASN A 1 97 ? 5.611 3.787 17.396 1.00 61.06 97 ASN A C 1
ATOM 769 O O . ASN A 1 97 ? 5.760 4.123 18.566 1.00 61.06 97 ASN A O 1
ATOM 773 N N . ASP A 1 98 ? 4.460 3.967 16.746 1.00 62.31 98 ASP A N 1
ATOM 774 C CA . ASP A 1 98 ? 3.261 4.557 17.360 1.00 62.31 98 ASP A CA 1
ATOM 775 C C . ASP A 1 98 ? 2.643 3.623 18.419 1.00 62.31 98 ASP A C 1
ATOM 777 O O . ASP A 1 98 ? 2.027 4.088 19.377 1.00 62.31 98 ASP A O 1
ATOM 781 N N . LEU A 1 99 ? 2.817 2.305 18.264 1.00 65.19 99 LEU A N 1
ATOM 782 C CA . LEU A 1 99 ? 2.317 1.285 19.187 1.00 65.19 99 LEU A CA 1
ATOM 783 C C . LEU A 1 99 ? 3.342 0.860 20.249 1.00 65.19 99 LEU A C 1
ATOM 785 O O . LEU A 1 99 ? 2.933 0.334 21.283 1.00 65.19 99 LEU A O 1
ATOM 789 N N . LEU A 1 100 ? 4.643 1.126 20.049 1.00 66.38 100 LEU A N 1
ATOM 790 C CA . LEU A 1 100 ? 5.715 0.845 21.017 1.00 66.38 100 LEU A CA 1
ATOM 791 C C . LEU A 1 100 ? 5.375 1.328 22.444 1.00 66.38 100 LEU A C 1
ATOM 793 O O . LEU A 1 100 ? 5.580 0.546 23.374 1.00 66.38 100 LEU A O 1
ATOM 797 N N . PRO A 1 101 ? 4.818 2.542 22.663 1.00 70.69 101 PRO A N 1
ATOM 798 C CA . PRO A 1 101 ? 4.464 3.015 24.003 1.00 70.69 101 PRO A CA 1
ATOM 799 C C . PRO A 1 101 ? 3.367 2.196 24.691 1.00 70.69 101 PRO A C 1
ATOM 801 O O . PRO A 1 101 ? 3.238 2.260 25.909 1.00 70.69 101 PRO A O 1
ATOM 804 N N . TYR A 1 102 ? 2.573 1.442 23.928 1.00 66.50 102 TYR A N 1
ATOM 805 C CA . TYR A 1 102 ? 1.446 0.663 24.434 1.00 66.50 102 TYR A CA 1
ATOM 806 C C . TYR A 1 102 ? 1.796 -0.811 24.676 1.00 66.50 102 TYR A C 1
ATOM 808 O O . TYR A 1 102 ? 1.033 -1.500 25.345 1.00 66.50 102 TYR A O 1
ATOM 816 N N . ILE A 1 103 ? 2.961 -1.287 24.213 1.00 65.62 103 ILE A N 1
ATOM 817 C CA . ILE A 1 103 ? 3.442 -2.661 24.447 1.00 65.62 103 ILE A CA 1
ATOM 818 C C . ILE A 1 103 ? 3.499 -3.028 25.944 1.00 65.62 103 ILE A C 1
ATOM 820 O O . ILE A 1 103 ? 3.037 -4.119 26.274 1.00 65.62 103 ILE A O 1
ATOM 824 N N . PRO A 1 104 ? 3.958 -2.155 26.870 1.00 71.31 104 PRO A N 1
ATOM 825 C CA . PRO A 1 104 ? 3.932 -2.457 28.307 1.00 71.31 104 PRO A CA 1
ATOM 826 C C . PRO A 1 104 ? 2.521 -2.657 28.884 1.00 71.31 104 PRO A C 1
ATOM 828 O O . PRO A 1 104 ? 2.369 -3.194 29.973 1.00 71.31 104 PRO A O 1
ATOM 831 N N . HIS A 1 105 ? 1.477 -2.212 28.177 1.00 68.75 105 HIS A N 1
ATOM 832 C CA . HIS A 1 105 ? 0.076 -2.402 28.565 1.00 68.75 105 HIS A CA 1
ATOM 833 C C . HIS A 1 105 ? -0.558 -3.654 27.938 1.00 68.75 105 HIS A C 1
ATOM 835 O O . HIS A 1 105 ? -1.720 -3.946 28.214 1.00 68.75 105 HIS A O 1
ATOM 841 N N . CYS A 1 106 ? 0.177 -4.382 27.090 1.00 65.62 106 CYS A N 1
ATOM 842 C CA . CYS A 1 106 ? -0.256 -5.635 26.469 1.00 65.62 106 CYS A CA 1
ATOM 843 C C . CYS A 1 106 ? 0.219 -6.885 27.230 1.00 65.62 106 CYS A C 1
ATOM 845 O O . CYS A 1 106 ? 0.051 -7.993 26.721 1.00 65.62 106 CYS A O 1
ATOM 847 N N . GLU A 1 107 ? 0.816 -6.727 28.416 1.00 57.88 107 GLU A N 1
ATOM 848 C CA . GLU A 1 107 ? 1.163 -7.851 29.288 1.00 57.88 107 GLU A CA 1
ATOM 849 C C . GLU A 1 107 ? -0.121 -8.544 29.789 1.00 57.88 107 GLU A C 1
ATOM 851 O O . GLU A 1 107 ? -0.937 -7.942 30.491 1.00 57.88 107 GLU A O 1
ATOM 856 N N . LEU A 1 108 ? -0.298 -9.802 29.368 1.00 52.12 108 LEU A N 1
ATOM 857 C CA . LEU A 1 108 ? -1.229 -10.794 29.917 1.00 52.12 108 LEU A CA 1
ATOM 858 C C . LEU A 1 108 ? -0.491 -11.665 30.936 1.00 52.12 108 LEU A C 1
ATOM 860 O O . LEU A 1 108 ? 0.637 -12.099 30.602 1.00 52.12 108 LEU A O 1
#

InterPro domains:
  IPR035901 GIY-YIG endonuclease superfamily [G3DSA:3.40.1440.10] (5-92)